Protein AF-A0A3D1GEF8-F1 (afdb_monomer)

pLDDT: mean 88.57, std 10.49, range [61.56, 97.62]

Foldseek 3Di:
DDAAEEEAEDQPCPDDPDPVNVVVVVVCVVCVVVVHHYHYDHD

Nearest PDB structures (foldseek):
  7n2w-assembly1_B  TM=6.230E-01  e=9.940E-01  Klebsiella pneumoniae subsp. pneumoniae MGH 78578
  7f9q-assembly1_B  TM=6.143E-01  e=1.067E+00  Toxoplasma gondii
  7f9v-assembly1_B  TM=5.495E-01  e=1.318E+00  Toxoplasma gondii
  4twa-assembly1_A  TM=5.991E-01  e=1.415E+00  Plasmodium falciparum 3D7
  7f97-assembly1_A  TM=5.409E-01  e=1.067E+00  Plasmodium falciparum 3D7

Radius of gyration: 11.21 Å; Cα contacts (8 Å, |Δi|>4): 44; chains: 1; bounding box: 27×14×30 Å

Sequence (43 aa):
MKELRVALFTGNYNHIRDGVSLTLNRLVEYLERQNIPVMVFGP

Secondary structure (DSSP, 8-state):
-PPP-EEEE-S-SSS---HHHHHHHHHHHHHHTTT--EEEE--

Solvent-accessible surface area (backbone atoms only — not comparable to full-atom values): 2750 Å² total; per-residue (Å²): 132,83,81,67,74,45,80,46,80,40,88,53,71,82,80,59,100,44,75,61,24,54,50,51,50,51,51,50,53,57,37,46,76,70,73,31,56,72,45,82,44,61,126

Structure (mmCIF, N/CA/C/O backbone):
data_AF-A0A3D1GEF8-F1
#
_entry.id   AF-A0A3D1GEF8-F1
#
loop_
_atom_site.group_PDB
_atom_site.id
_atom_site.type_symbol
_atom_site.label_atom_id
_atom_site.label_alt_id
_atom_site.label_comp_id
_atom_site.label_asym_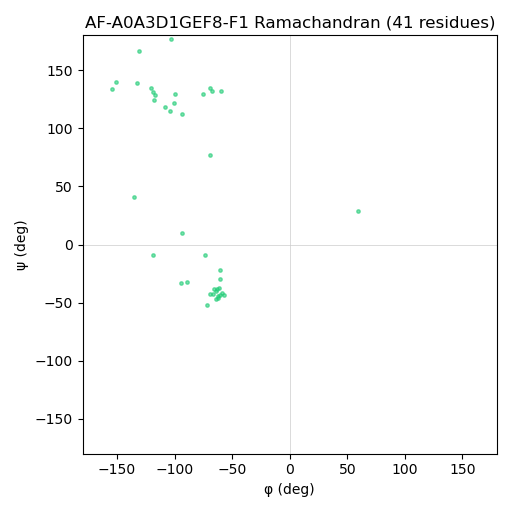id
_atom_site.label_entity_id
_atom_site.label_seq_id
_atom_site.pdbx_PDB_ins_code
_atom_site.Cartn_x
_atom_site.Cartn_y
_atom_site.Cartn_z
_atom_site.occupancy
_atom_site.B_iso_or_equiv
_atom_site.auth_seq_id
_atom_site.auth_comp_id
_atom_site.auth_asym_id
_atom_site.auth_atom_id
_atom_site.pdbx_PDB_model_num
ATOM 1 N N . MET A 1 1 ? -16.556 4.197 17.435 1.00 66.69 1 MET A N 1
ATOM 2 C CA . MET A 1 1 ? -15.363 4.742 16.743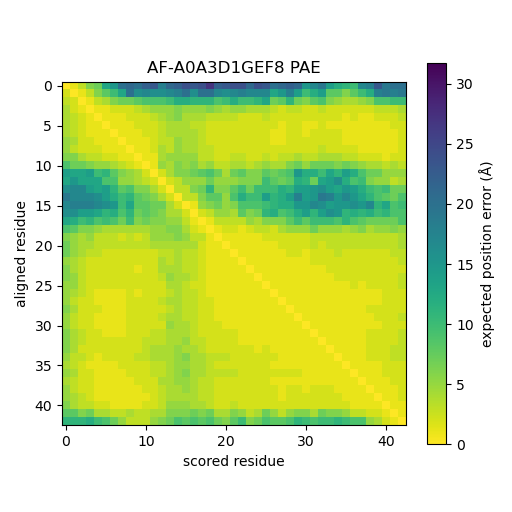 1.00 66.69 1 MET A CA 1
ATOM 3 C C . MET A 1 1 ? -15.499 4.430 15.263 1.00 66.69 1 MET A C 1
ATOM 5 O O . MET A 1 1 ? -16.042 3.381 14.947 1.00 66.69 1 MET A O 1
ATOM 9 N N . LYS A 1 2 ? -15.102 5.338 14.368 1.00 75.31 2 LYS A N 1
ATOM 10 C CA . LYS A 1 2 ? -15.189 5.101 12.920 1.00 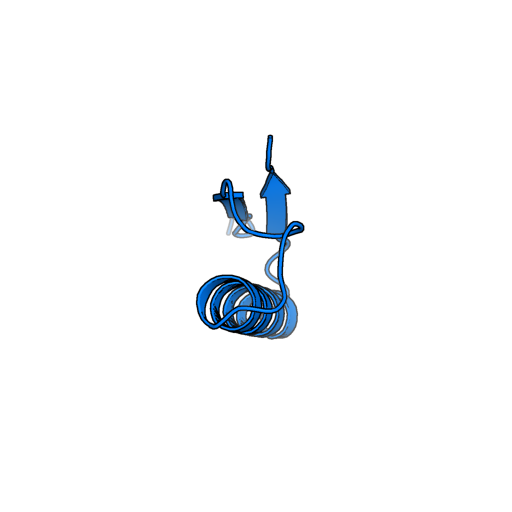75.31 2 LYS A CA 1
ATOM 11 C C . LYS A 1 2 ? -14.069 4.137 12.516 1.00 75.31 2 LYS A C 1
ATOM 13 O O . LYS A 1 2 ? -12.929 4.370 12.905 1.00 75.31 2 LYS A O 1
ATOM 18 N N . GLU A 1 3 ? -14.390 3.073 11.785 1.00 87.44 3 GLU A N 1
ATOM 19 C CA . GLU A 1 3 ? -13.381 2.152 11.246 1.00 87.44 3 GLU A CA 1
ATOM 20 C C . GLU A 1 3 ? -12.411 2.904 10.331 1.00 87.44 3 GLU A C 1
ATOM 22 O O . GLU A 1 3 ? -12.836 3.677 9.463 1.00 87.44 3 GLU A O 1
ATOM 27 N N . LEU A 1 4 ? -11.110 2.686 10.533 1.00 93.88 4 LEU A N 1
ATOM 28 C CA . LEU A 1 4 ? -10.073 3.238 9.671 1.00 93.88 4 LEU A CA 1
ATOM 29 C C . LEU A 1 4 ? -10.136 2.541 8.309 1.00 93.88 4 LEU A C 1
ATOM 31 O O . LEU A 1 4 ? -10.241 1.321 8.242 1.00 93.88 4 LEU A O 1
ATOM 35 N N . ARG A 1 5 ? -10.071 3.313 7.224 1.00 96.06 5 ARG A N 1
ATOM 36 C CA . ARG A 1 5 ? -10.041 2.801 5.847 1.00 96.06 5 ARG A CA 1
ATOM 37 C C . ARG A 1 5 ? -8.938 3.517 5.090 1.00 96.06 5 ARG A C 1
ATOM 39 O O . ARG A 1 5 ? -8.783 4.727 5.258 1.00 96.06 5 ARG A O 1
ATOM 46 N N . VAL A 1 6 ? -8.191 2.785 4.271 1.00 96.94 6 VAL A N 1
ATOM 47 C CA . VAL A 1 6 ? -7.014 3.315 3.574 1.00 96.94 6 VAL A CA 1
ATOM 48 C C . VAL A 1 6 ? -7.210 3.223 2.064 1.00 96.94 6 VAL A C 1
ATOM 50 O O . VAL A 1 6 ? -7.563 2.174 1.533 1.00 96.94 6 VAL A O 1
ATOM 53 N N . ALA A 1 7 ? -6.946 4.327 1.369 1.00 97.00 7 ALA A N 1
ATOM 54 C CA . ALA A 1 7 ? -6.791 4.368 -0.081 1.00 97.00 7 ALA A CA 1
ATOM 55 C C . ALA A 1 7 ? -5.305 4.588 -0.402 1.00 97.00 7 ALA A C 1
ATOM 57 O O . ALA A 1 7 ? -4.733 5.599 0.008 1.00 97.00 7 ALA A O 1
ATOM 58 N N . LEU A 1 8 ? -4.678 3.640 -1.098 1.00 95.38 8 LEU A N 1
ATOM 59 C CA . LEU A 1 8 ? -3.267 3.684 -1.479 1.00 95.38 8 LEU A CA 1
ATOM 60 C C . LEU A 1 8 ? -3.145 4.032 -2.962 1.00 95.38 8 LEU A C 1
ATOM 62 O O . LEU A 1 8 ? -3.527 3.233 -3.806 1.00 95.38 8 LEU A O 1
ATOM 66 N N . PHE A 1 9 ? -2.575 5.191 -3.280 1.00 93.50 9 PHE A N 1
ATOM 67 C CA . PHE A 1 9 ? -2.314 5.608 -4.660 1.00 93.50 9 PHE A CA 1
ATOM 68 C C . PHE A 1 9 ? -0.848 5.363 -5.008 1.00 93.50 9 PHE A C 1
ATOM 70 O O . PHE A 1 9 ? 0.043 5.885 -4.339 1.00 93.50 9 PHE A O 1
ATOM 77 N N . THR A 1 10 ? -0.581 4.565 -6.039 1.00 89.50 10 THR A N 1
ATOM 78 C CA . THR A 1 10 ? 0.786 4.219 -6.437 1.00 89.50 10 THR A CA 1
ATOM 79 C C . THR A 1 10 ? 0.895 3.846 -7.912 1.00 89.50 10 THR A C 1
ATOM 81 O O . THR A 1 10 ? 0.138 3.032 -8.428 1.00 89.50 10 THR A O 1
ATOM 84 N N . GLY A 1 11 ? 1.903 4.409 -8.585 1.00 85.25 11 GLY A N 1
ATOM 85 C CA . GLY A 1 11 ? 2.244 4.092 -9.976 1.00 85.25 11 GLY A CA 1
ATOM 86 C C . GLY A 1 11 ? 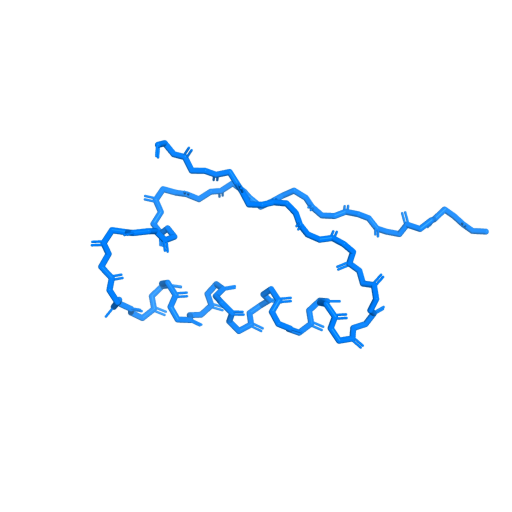2.911 2.731 -10.178 1.00 85.25 11 GLY A C 1
ATOM 87 O O . GLY A 1 11 ? 3.116 2.309 -11.309 1.00 85.25 11 GLY A O 1
ATOM 88 N N . ASN A 1 12 ? 3.290 2.062 -9.088 1.00 76.06 12 ASN A N 1
ATOM 89 C CA . ASN A 1 12 ? 4.260 0.975 -9.121 1.00 76.06 12 ASN A CA 1
ATOM 90 C C . ASN A 1 12 ? 3.803 -0.225 -8.281 1.00 76.06 12 ASN A C 1
ATOM 92 O O . ASN A 1 12 ? 4.587 -0.783 -7.523 1.00 76.06 12 ASN A O 1
ATOM 96 N N . TYR A 1 13 ? 2.511 -0.573 -8.352 1.00 69.19 13 TYR A N 1
ATOM 97 C CA . TYR A 1 13 ? 1.984 -1.786 -7.704 1.00 69.19 13 TYR A CA 1
ATOM 98 C C . TYR A 1 13 ? 2.047 -3.022 -8.611 1.00 69.19 13 TYR A C 1
ATOM 100 O O . TYR A 1 13 ? 2.211 -4.138 -8.128 1.00 69.19 13 TYR A O 1
ATOM 108 N N . ASN A 1 14 ? 1.905 -2.824 -9.927 1.00 65.19 14 ASN A N 1
ATOM 109 C CA . ASN A 1 14 ? 1.588 -3.907 -10.864 1.00 65.19 14 ASN A CA 1
ATOM 110 C C . ASN A 1 14 ? 2.651 -4.165 -11.940 1.00 65.19 14 ASN A C 1
ATOM 112 O O . ASN A 1 14 ? 2.531 -5.149 -12.666 1.00 65.19 14 ASN A O 1
ATOM 116 N N . HIS A 1 15 ? 3.673 -3.314 -12.087 1.00 61.56 15 HIS A N 1
ATOM 117 C CA . HIS A 1 15 ? 4.478 -3.331 -13.312 1.00 61.56 15 HIS A CA 1
ATOM 118 C C . HIS A 1 15 ? 5.747 -4.185 -13.255 1.00 61.56 15 HIS A C 1
ATOM 120 O O . HIS A 1 15 ? 6.089 -4.788 -14.270 1.00 61.56 15 HIS A O 1
ATOM 126 N N . ILE A 1 16 ? 6.428 -4.307 -12.109 1.00 68.31 16 ILE A N 1
ATOM 127 C CA . ILE A 1 16 ? 7.638 -5.135 -11.955 1.00 68.31 16 ILE A CA 1
ATOM 128 C C . ILE A 1 16 ? 7.715 -5.613 -10.498 1.00 68.31 16 ILE A C 1
ATOM 130 O O . ILE A 1 16 ? 7.459 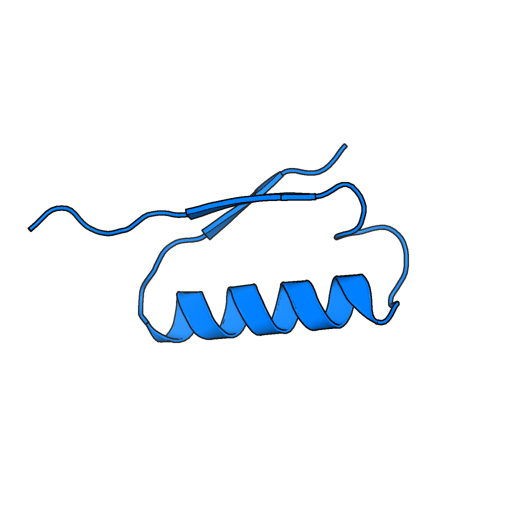-4.831 -9.590 1.00 68.31 16 ILE A O 1
ATOM 134 N N . ARG A 1 17 ? 8.103 -6.874 -10.237 1.00 70.00 17 ARG A N 1
ATOM 135 C CA . ARG A 1 17 ? 8.494 -7.314 -8.878 1.00 70.00 17 ARG A CA 1
ATOM 136 C C . ARG A 1 17 ? 9.822 -6.664 -8.490 1.00 70.00 17 ARG A C 1
ATOM 138 O O . ARG A 1 17 ? 10.876 -7.289 -8.549 1.00 70.00 17 ARG A O 1
ATOM 145 N N . ASP A 1 18 ? 9.756 -5.398 -8.128 1.00 81.31 18 ASP A N 1
ATOM 146 C CA . ASP A 1 18 ? 10.860 -4.613 -7.611 1.00 81.31 18 ASP A CA 1
ATOM 147 C C . ASP A 1 18 ? 10.741 -4.442 -6.087 1.00 81.31 18 ASP A C 1
ATOM 149 O O . ASP A 1 18 ? 9.794 -4.905 -5.440 1.00 81.31 18 ASP A O 1
ATOM 153 N N . GLY A 1 19 ? 11.733 -3.786 -5.484 1.00 87.69 19 GLY A N 1
ATOM 154 C CA . GLY A 1 19 ? 11.731 -3.537 -4.042 1.00 87.69 19 GLY A CA 1
ATOM 155 C C . GLY A 1 19 ? 10.535 -2.698 -3.577 1.00 87.69 19 GLY A C 1
ATOM 156 O O . GLY A 1 19 ? 10.058 -2.883 -2.456 1.00 87.69 19 GLY A O 1
ATOM 157 N N . VAL A 1 20 ? 10.020 -1.814 -4.436 1.00 89.12 20 VAL A N 1
ATOM 158 C CA . VAL A 1 20 ? 8.894 -0.931 -4.117 1.00 89.12 20 VAL A CA 1
ATOM 159 C C . VAL A 1 20 ? 7.598 -1.731 -4.047 1.00 89.12 20 VAL A C 1
ATOM 161 O O . VAL A 1 20 ? 6.934 -1.696 -3.014 1.00 89.12 20 VAL A O 1
ATOM 164 N N . SER A 1 21 ? 7.282 -2.525 -5.070 1.00 88.25 21 SER A N 1
ATOM 165 C CA . SER A 1 21 ? 6.081 -3.368 -5.107 1.00 88.25 21 SER A CA 1
ATOM 166 C C . SER A 1 21 ? 6.053 -4.352 -3.935 1.00 88.25 21 SER A C 1
ATOM 168 O O . SER A 1 21 ? 5.034 -4.510 -3.267 1.00 88.25 21 SER A O 1
ATOM 170 N N . LEU A 1 22 ? 7.198 -4.966 -3.604 1.00 90.94 22 LEU A N 1
ATOM 171 C CA . LEU A 1 22 ? 7.308 -5.857 -2.442 1.00 90.94 22 LEU A CA 1
ATOM 172 C C . LEU A 1 22 ? 7.071 -5.127 -1.115 1.00 90.94 22 LEU A C 1
ATOM 174 O O . LEU A 1 22 ? 6.420 -5.667 -0.220 1.00 90.94 22 LEU A O 1
ATOM 178 N N . THR A 1 23 ? 7.589 -3.908 -0.977 1.00 93.12 23 THR A N 1
ATOM 179 C CA . THR A 1 23 ? 7.387 -3.093 0.228 1.00 93.12 23 THR A CA 1
ATOM 180 C C . THR A 1 23 ? 5.925 -2.680 0.369 1.00 93.12 23 THR A C 1
ATOM 182 O O . THR A 1 23 ? 5.362 -2.781 1.458 1.00 93.12 23 THR A O 1
ATOM 185 N N . LEU A 1 24 ? 5.285 -2.282 -0.731 1.00 94.19 24 LEU A N 1
ATOM 186 C CA . LEU A 1 24 ? 3.873 -1.917 -0.747 1.00 94.19 24 LEU A CA 1
ATOM 187 C C . LEU A 1 24 ? 2.966 -3.121 -0.442 1.00 94.19 24 LEU A C 1
ATOM 189 O O . LEU A 1 24 ? 2.012 -2.977 0.319 1.00 94.19 24 LEU A O 1
ATOM 193 N N . ASN A 1 25 ? 3.297 -4.315 -0.937 1.00 92.38 25 ASN A N 1
ATOM 194 C CA . ASN A 1 25 ? 2.587 -5.547 -0.583 1.00 92.38 25 ASN A CA 1
ATOM 195 C C . ASN A 1 25 ? 2.696 -5.859 0.916 1.00 92.38 25 ASN A C 1
ATOM 197 O O . ASN A 1 25 ? 1.692 -6.163 1.552 1.00 92.38 25 ASN A O 1
ATOM 201 N N . ARG A 1 26 ? 3.893 -5.725 1.507 1.00 95.50 26 ARG A N 1
ATOM 202 C CA . ARG A 1 26 ? 4.100 -5.919 2.956 1.00 95.50 26 ARG A CA 1
ATOM 203 C C . ARG A 1 26 ? 3.301 -4.921 3.794 1.00 95.50 26 ARG A C 1
ATOM 205 O O . ARG A 1 26 ? 2.790 -5.282 4.849 1.00 95.50 26 ARG A O 1
ATOM 212 N N . LEU A 1 27 ? 3.194 -3.674 3.333 1.00 96.00 27 LEU A N 1
ATOM 213 C CA . LEU A 1 27 ? 2.375 -2.657 3.989 1.00 96.00 27 LEU A CA 1
ATOM 214 C C . LEU A 1 27 ? 0.889 -3.029 3.953 1.00 96.00 27 LEU A C 1
ATOM 216 O O . LEU A 1 27 ? 0.222 -2.948 4.982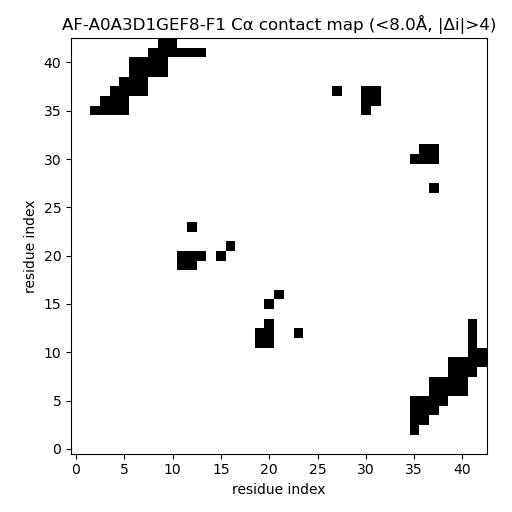 1.00 96.00 27 LEU A O 1
ATOM 220 N N . VAL A 1 28 ? 0.377 -3.442 2.793 1.00 96.19 28 VAL A N 1
ATOM 221 C CA . VAL A 1 28 ? -1.026 -3.859 2.668 1.00 96.19 28 VAL A CA 1
ATOM 222 C C . VAL A 1 28 ? -1.304 -5.078 3.544 1.00 96.19 28 VAL A C 1
ATOM 224 O O . VAL A 1 28 ? -2.236 -5.033 4.339 1.00 96.19 28 VAL A O 1
ATOM 227 N N . GLU A 1 29 ? -0.434 -6.090 3.518 1.00 97.00 29 GLU A N 1
ATOM 228 C CA . GLU A 1 29 ? -0.562 -7.267 4.385 1.00 97.00 29 GLU A CA 1
ATOM 229 C C . GLU A 1 29 ? -0.596 -6.880 5.87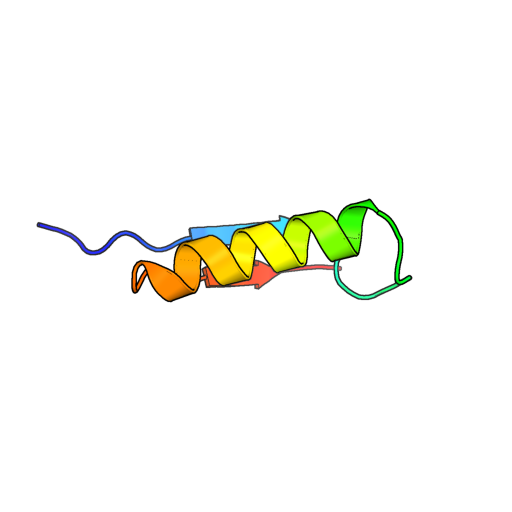6 1.00 97.00 29 GLU A C 1
ATOM 231 O O . GLU A 1 29 ? -1.409 -7.395 6.646 1.00 97.00 29 GLU A O 1
ATOM 236 N N . TYR A 1 30 ? 0.270 -5.955 6.305 1.00 97.62 30 TYR A N 1
ATOM 237 C CA . TYR A 1 30 ? 0.288 -5.473 7.686 1.00 97.62 30 TYR A CA 1
ATOM 238 C C . TYR A 1 30 ? -1.042 -4.822 8.092 1.00 97.62 30 TYR A C 1
ATOM 240 O O . TYR A 1 30 ? -1.544 -5.090 9.184 1.00 97.62 30 TYR A O 1
ATOM 248 N N . LEU A 1 31 ? -1.625 -3.995 7.220 1.00 97.25 31 LEU A N 1
ATOM 249 C CA . LEU A 1 31 ? -2.894 -3.311 7.479 1.00 97.25 31 LEU A CA 1
ATOM 250 C C . LEU A 1 31 ? -4.075 -4.290 7.503 1.00 97.25 31 LEU A C 1
ATOM 252 O O . LEU A 1 31 ? -4.905 -4.232 8.413 1.00 97.25 31 LEU A O 1
ATOM 256 N N . GLU A 1 32 ? -4.116 -5.241 6.573 1.00 96.25 32 GLU A N 1
ATOM 257 C CA . GLU A 1 32 ? -5.165 -6.263 6.522 1.00 96.25 32 GLU A CA 1
ATOM 258 C C . GLU A 1 32 ? -5.153 -7.160 7.767 1.00 96.25 32 GLU A C 1
ATOM 260 O O . GLU A 1 32 ? -6.211 -7.454 8.323 1.00 96.25 32 GLU A O 1
ATOM 265 N N . ARG A 1 33 ? -3.968 -7.507 8.296 1.00 97.62 33 ARG A N 1
ATOM 266 C CA . ARG A 1 33 ? -3.831 -8.232 9.577 1.00 97.62 33 ARG A CA 1
ATOM 267 C C . ARG A 1 33 ? -4.421 -7.479 10.774 1.00 97.62 33 ARG A C 1
ATOM 269 O O . ARG A 1 33 ? -4.723 -8.103 11.787 1.00 97.62 33 ARG A O 1
ATOM 276 N N . GLN A 1 34 ? -4.573 -6.159 10.682 1.00 96.69 34 GLN A N 1
ATOM 277 C CA . GLN A 1 34 ? -5.218 -5.321 11.698 1.00 96.69 34 GLN A CA 1
ATOM 278 C C . GLN A 1 34 ? -6.718 -5.104 11.419 1.00 96.69 34 GLN A C 1
ATOM 280 O O . GLN A 1 34 ? -7.348 -4.287 12.086 1.00 96.69 34 GLN A O 1
ATOM 285 N N . ASN A 1 35 ? -7.299 -5.826 10.451 1.00 96.12 35 ASN A N 1
ATOM 286 C CA . ASN A 1 35 ? -8.661 -5.631 9.942 1.00 96.12 35 ASN A CA 1
ATOM 287 C C . ASN A 1 35 ? -8.898 -4.224 9.361 1.00 96.12 35 ASN A C 1
ATOM 289 O O . ASN A 1 35 ? -10.017 -3.712 9.400 1.00 96.12 35 ASN A O 1
ATOM 293 N N . ILE A 1 36 ? -7.851 -3.584 8.828 1.00 97.62 36 ILE A N 1
ATOM 294 C CA . ILE A 1 36 ? -7.963 -2.283 8.166 1.00 97.62 36 ILE A CA 1
ATOM 295 C C . ILE A 1 36 ? -8.145 -2.533 6.664 1.00 97.62 36 ILE A C 1
ATOM 297 O O . ILE A 1 36 ? -7.205 -2.991 6.015 1.00 97.62 36 ILE A O 1
ATOM 301 N N . PRO A 1 37 ? -9.317 -2.230 6.080 1.00 96.25 37 PRO A N 1
ATOM 302 C CA . PRO A 1 37 ? -9.529 -2.386 4.648 1.00 96.25 37 PRO A CA 1
ATOM 303 C C . PRO A 1 37 ? -8.671 -1.394 3.855 1.00 96.25 37 PRO A C 1
ATOM 305 O O . PRO A 1 37 ? -8.668 -0.185 4.133 1.00 96.25 37 PRO A O 1
ATOM 308 N N . VAL A 1 38 ? -7.981 -1.913 2.837 1.00 97.00 38 VAL A N 1
ATOM 309 C CA . VAL A 1 38 ? -7.130 -1.139 1.929 1.00 97.00 38 VAL A CA 1
ATOM 310 C C . VAL A 1 38 ? -7.631 -1.279 0.495 1.00 97.00 38 VAL A C 1
ATOM 312 O O . VAL A 1 38 ? -7.919 -2.378 0.033 1.00 97.00 38 VAL A O 1
ATOM 315 N N . MET A 1 39 ? -7.713 -0.162 -0.223 1.00 96.00 39 MET A N 1
ATOM 316 C CA . MET A 1 39 ? -7.980 -0.135 -1.661 1.00 96.00 39 MET A CA 1
ATOM 317 C C . MET A 1 39 ? -6.790 0.492 -2.379 1.00 96.00 39 MET A C 1
ATOM 319 O O . MET A 1 39 ? -6.389 1.607 -2.048 1.00 96.00 39 MET A O 1
ATO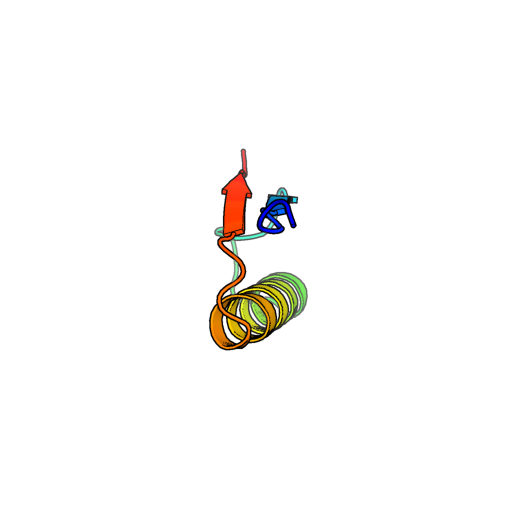M 323 N N . VAL A 1 40 ? -6.216 -0.230 -3.340 1.00 93.75 40 VAL A N 1
ATOM 324 C CA . VAL A 1 40 ? -5.044 0.219 -4.097 1.00 93.75 40 VAL A CA 1
ATOM 325 C C . VAL A 1 40 ? -5.485 0.773 -5.447 1.00 93.75 40 VAL A C 1
ATOM 327 O O . VAL A 1 40 ? -6.217 0.118 -6.184 1.00 93.75 40 VAL A O 1
ATOM 330 N N . PHE A 1 41 ? -5.007 1.967 -5.772 1.00 92.62 41 PHE A N 1
ATOM 331 C CA . PHE A 1 41 ? -5.210 2.647 -7.040 1.00 92.62 41 PHE A CA 1
ATOM 332 C C . PHE A 1 41 ? -3.859 2.838 -7.723 1.00 92.62 41 PHE A C 1
ATOM 334 O O . PHE A 1 41 ? -2.928 3.383 -7.127 1.00 92.62 41 PHE A O 1
ATOM 341 N N . GLY A 1 42 ? -3.769 2.423 -8.979 1.00 86.75 42 GLY A N 1
ATOM 342 C CA . GLY A 1 42 ? -2.647 2.724 -9.859 1.00 86.75 42 GLY A CA 1
ATOM 343 C C . GLY A 1 42 ? -3.139 3.253 -11.206 1.00 86.75 42 GLY A C 1
ATOM 344 O O . GLY A 1 42 ? -4.345 3.185 -11.463 1.00 86.75 42 GLY A O 1
ATOM 345 N N . PRO A 1 43 ? -2.239 3.829 -12.017 1.00 78.06 43 PRO A N 1
ATOM 346 C CA . PRO A 1 43 ? -2.501 4.113 -13.423 1.00 78.06 43 PRO A CA 1
ATOM 347 C C . PRO A 1 43 ? -2.758 2.829 -14.223 1.00 78.06 43 PRO A C 1
ATOM 349 O O . P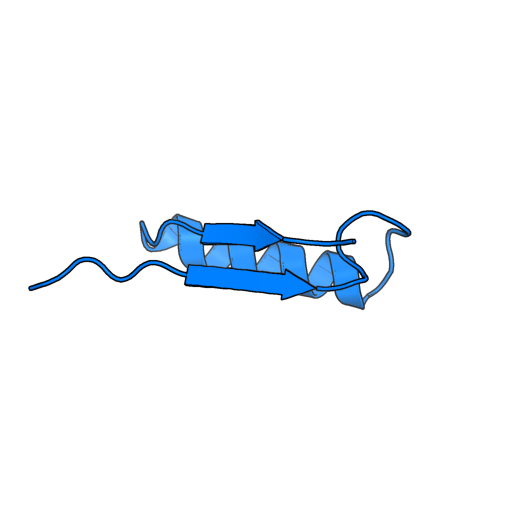RO A 1 43 ? -2.302 1.745 -13.785 1.00 78.06 43 PRO A O 1
#

Mean predicted aligned error: 4.32 Å